Protein AF-A0A2W4RSP0-F1 (afdb_monomer_lite)

Sequence (98 aa):
MSEADFQAKVGHILSSLTNNLNFPEPWPEPVPSLAQLNEVYRVYLDAYHASLTRDTLKIKQRDAARQTLTDMLKHVASYLEVVAHLDTDKLFTTGFDL

Radius of gyration: 14.38 Å; chains: 1; bounding box: 33×19×41 Å

Foldseek 3Di:
DDPVVLLVLLVQLLVLQVPQPLDDDDDDPPQDDSVRLVVLSVQLVVLVVVCVVVDPVSVVSNVVSSVVSVVSVVSNLVVQCVSCVPVVVSVVSRSDPD

Structure (mmCIF, N/CA/C/O backbone):
data_AF-A0A2W4RSP0-F1
#
_entry.id   AF-A0A2W4RSP0-F1
#
loop_
_atom_site.group_PDB
_atom_site.id
_atom_site.type_symbol
_atom_site.label_atom_id
_atom_site.label_alt_id
_atom_site.label_comp_id
_atom_site.label_asym_id
_atom_site.label_entity_id
_atom_site.label_seq_id
_atom_site.pdbx_PDB_ins_code
_atom_site.Cartn_x
_atom_site.Cartn_y
_atom_site.Cartn_z
_atom_site.occupancy
_atom_site.B_iso_or_equiv
_atom_site.auth_seq_id
_atom_site.auth_comp_id
_atom_site.auth_asym_id
_atom_site.auth_atom_id
_atom_site.pdbx_PDB_model_num
ATOM 1 N N . MET A 1 1 ? -11.933 9.578 0.595 1.00 80.75 1 MET A N 1
ATOM 2 C CA . MET A 1 1 ? -11.829 8.127 0.328 1.00 80.75 1 MET A CA 1
ATOM 3 C C . MET A 1 1 ? -12.205 7.369 1.588 1.00 80.75 1 MET A C 1
ATOM 5 O O . MET A 1 1 ? -11.595 7.638 2.626 1.00 80.75 1 MET A O 1
ATOM 9 N N . SER A 1 2 ? -13.209 6.491 1.511 1.00 93.94 2 SER A N 1
ATOM 10 C CA . SER A 1 2 ? -13.620 5.657 2.648 1.00 93.94 2 SER A CA 1
ATOM 11 C C . SER A 1 2 ? -12.547 4.611 2.995 1.00 93.94 2 SER A C 1
ATOM 13 O O . SER A 1 2 ? -11.589 4.431 2.243 1.00 93.94 2 SER A O 1
ATOM 15 N N . GLU A 1 3 ? -12.678 3.931 4.137 1.00 94.19 3 GLU A N 1
ATOM 16 C CA . GLU A 1 3 ? -11.767 2.830 4.497 1.00 94.19 3 GLU A CA 1
ATOM 17 C C . GLU A 1 3 ? -11.886 1.651 3.518 1.00 94.19 3 GLU A C 1
ATOM 19 O O . GLU A 1 3 ? -10.876 1.059 3.155 1.00 94.19 3 GLU A O 1
ATOM 24 N N . ALA A 1 4 ? -13.099 1.355 3.036 1.00 94.88 4 ALA A N 1
ATOM 25 C CA . ALA A 1 4 ? -13.329 0.291 2.060 1.00 94.88 4 ALA A CA 1
ATOM 26 C C . ALA A 1 4 ? -12.662 0.607 0.712 1.00 94.88 4 ALA A C 1
ATOM 28 O O . ALA A 1 4 ? -11.963 -0.239 0.157 1.00 94.88 4 ALA A O 1
ATOM 29 N N . ASP A 1 5 ? -12.807 1.845 0.228 1.00 96.00 5 ASP A N 1
ATOM 30 C CA . ASP A 1 5 ? -12.153 2.290 -1.009 1.00 96.00 5 ASP A CA 1
ATOM 31 C C . ASP A 1 5 ? -10.626 2.224 -0.880 1.00 96.00 5 ASP A C 1
ATOM 33 O O . ASP A 1 5 ? -9.932 1.822 -1.811 1.00 96.00 5 ASP A O 1
ATOM 37 N N . PHE A 1 6 ? -10.092 2.605 0.286 1.00 96.44 6 PHE A N 1
ATOM 38 C CA . PHE A 1 6 ? -8.657 2.548 0.541 1.00 96.44 6 PHE A CA 1
ATOM 39 C C . PHE A 1 6 ? -8.140 1.107 0.542 1.00 96.44 6 PHE A C 1
ATOM 41 O O . PHE A 1 6 ? -7.147 0.830 -0.123 1.00 96.44 6 PHE A O 1
ATOM 48 N N . GLN A 1 7 ? -8.829 0.183 1.217 1.00 96.50 7 GLN A N 1
ATOM 49 C CA . GLN A 1 7 ? -8.490 -1.245 1.209 1.00 96.50 7 GLN A CA 1
ATOM 50 C C . GLN A 1 7 ? -8.498 -1.824 -0.207 1.00 96.50 7 GLN A C 1
ATOM 52 O O . GLN A 1 7 ? -7.536 -2.476 -0.613 1.00 96.50 7 GLN A O 1
ATOM 57 N N . ALA A 1 8 ? -9.550 -1.541 -0.979 1.00 96.62 8 ALA A N 1
ATOM 58 C CA . ALA A 1 8 ? -9.657 -1.995 -2.360 1.00 96.62 8 ALA A CA 1
ATOM 59 C C . ALA A 1 8 ? -8.501 -1.459 -3.218 1.00 96.62 8 ALA A C 1
ATOM 61 O O . ALA A 1 8 ? -7.857 -2.228 -3.932 1.00 96.62 8 ALA A O 1
ATOM 62 N N . LYS A 1 9 ? -8.184 -0.164 -3.091 1.00 96.38 9 LYS A N 1
ATOM 63 C CA . LYS A 1 9 ? -7.080 0.470 -3.818 1.00 96.38 9 LYS A CA 1
ATOM 64 C C . LYS A 1 9 ? -5.726 -0.142 -3.463 1.00 96.38 9 LYS A C 1
ATOM 66 O O . LYS A 1 9 ? -4.978 -0.511 -4.362 1.00 96.38 9 LYS A O 1
ATOM 71 N N . VAL A 1 10 ? -5.404 -0.285 -2.176 1.00 96.62 10 VAL A N 1
ATOM 72 C CA . VAL A 1 10 ? -4.118 -0.873 -1.765 1.00 96.62 10 VAL A CA 1
ATOM 73 C C . VAL A 1 10 ? -4.019 -2.332 -2.206 1.00 96.62 10 VAL A C 1
ATOM 75 O O . VAL A 1 10 ? -2.994 -2.731 -2.752 1.00 96.62 10 VAL A O 1
ATOM 78 N N . GLY A 1 11 ? -5.084 -3.119 -2.035 1.00 96.12 11 GLY A N 1
ATOM 79 C CA . GLY A 1 11 ? -5.118 -4.503 -2.508 1.00 96.12 11 GLY A CA 1
ATOM 80 C C . GLY A 1 11 ? -4.887 -4.612 -4.019 1.00 96.12 11 GLY A C 1
ATOM 81 O O . GLY A 1 11 ? -4.136 -5.478 -4.472 1.00 96.12 11 GLY A O 1
ATOM 82 N N . HIS A 1 12 ? -5.471 -3.702 -4.802 1.00 96.94 12 HIS A N 1
ATOM 83 C CA . HIS A 1 12 ? -5.243 -3.638 -6.242 1.00 96.94 12 HIS A CA 1
ATOM 84 C C . HIS A 1 12 ? -3.788 -3.290 -6.595 1.00 96.94 12 HIS A C 1
ATOM 86 O O . HIS A 1 12 ? -3.192 -3.977 -7.421 1.00 96.94 12 HIS A O 1
ATOM 92 N N . ILE A 1 13 ? -3.185 -2.298 -5.933 1.00 97.06 13 ILE A N 1
ATOM 93 C CA . ILE A 1 13 ? -1.776 -1.928 -6.148 1.00 97.06 13 ILE A CA 1
ATOM 94 C C . ILE A 1 13 ? -0.849 -3.110 -5.832 1.00 97.06 13 ILE A C 1
ATOM 96 O O . ILE A 1 13 ? -0.035 -3.505 -6.662 1.00 97.06 13 ILE A O 1
ATOM 100 N N . LEU A 1 14 ? -0.993 -3.726 -4.653 1.00 96.62 14 LEU A N 1
ATOM 101 C CA . LEU A 1 14 ? -0.115 -4.826 -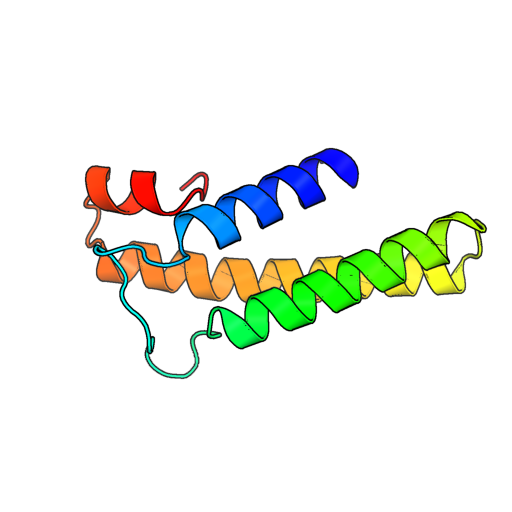4.237 1.00 96.62 14 LEU A CA 1
ATOM 102 C C . LEU A 1 14 ? -0.250 -6.046 -5.151 1.00 96.62 14 LEU A C 1
ATOM 104 O O . LEU A 1 14 ? 0.759 -6.652 -5.513 1.00 96.62 14 LEU A O 1
ATOM 108 N N . SER A 1 15 ? -1.473 -6.389 -5.562 1.00 96.38 15 SER A N 1
ATOM 109 C CA . SER A 1 15 ? -1.692 -7.481 -6.519 1.00 96.38 15 SER A CA 1
ATOM 110 C C . SER A 1 15 ? -1.117 -7.175 -7.903 1.00 96.38 15 SER A C 1
ATOM 112 O O . SER A 1 15 ? -0.541 -8.070 -8.511 1.00 96.38 15 SER A O 1
ATOM 114 N N . SER A 1 16 ? -1.203 -5.927 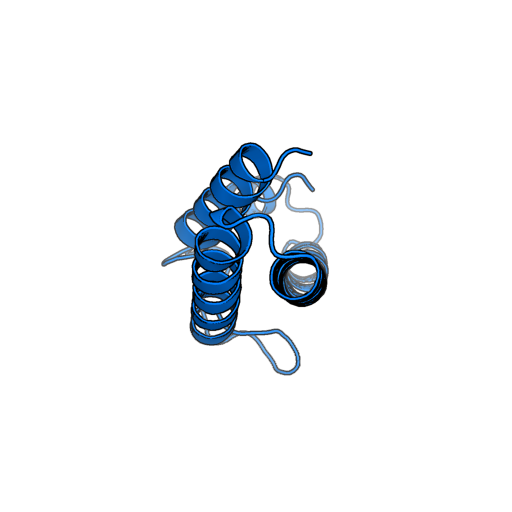-8.368 1.00 96.31 16 SER A N 1
ATOM 115 C CA . SER A 1 16 ? -0.682 -5.508 -9.678 1.00 96.31 16 SER A CA 1
ATOM 116 C C . SER A 1 16 ? 0.846 -5.450 -9.724 1.00 96.31 16 SER A C 1
ATOM 118 O O . SER A 1 16 ? 1.444 -5.728 -10.759 1.00 96.31 16 SER A O 1
ATOM 120 N N . LEU A 1 17 ? 1.496 -5.117 -8.605 1.00 95.25 17 LEU A N 1
ATOM 121 C CA . LEU A 1 17 ? 2.958 -5.125 -8.493 1.00 95.25 17 LEU A CA 1
ATOM 122 C C . LEU A 1 17 ? 3.530 -6.528 -8.248 1.00 95.25 17 LEU A C 1
ATOM 124 O O . LEU A 1 17 ? 4.675 -6.800 -8.609 1.00 95.25 17 LEU A O 1
ATOM 128 N N . THR A 1 18 ? 2.746 -7.435 -7.660 1.00 94.75 18 THR A N 1
ATOM 129 C CA . THR A 1 18 ? 3.175 -8.818 -7.425 1.00 94.75 18 THR A CA 1
ATOM 130 C C . THR A 1 18 ? 3.428 -9.524 -8.757 1.00 94.75 18 THR A C 1
ATOM 132 O O . THR A 1 18 ? 2.519 -9.691 -9.565 1.00 94.75 18 THR A O 1
ATOM 135 N N . ASN A 1 19 ? 4.665 -9.984 -8.970 1.00 90.62 19 ASN A N 1
ATOM 136 C CA . ASN A 1 19 ? 5.129 -10.584 -10.230 1.00 90.62 19 ASN A CA 1
ATOM 137 C C . ASN A 1 19 ? 5.021 -9.653 -11.456 1.00 90.62 19 ASN A C 1
ATOM 139 O O . ASN A 1 19 ? 4.920 -10.130 -12.589 1.00 90.62 19 ASN A O 1
ATOM 143 N N . ASN A 1 20 ? 5.060 -8.333 -11.259 1.00 93.94 20 ASN A N 1
ATOM 144 C CA . ASN A 1 20 ? 5.067 -7.388 -12.368 1.00 93.94 20 ASN A CA 1
ATOM 145 C C . ASN A 1 20 ? 6.422 -7.404 -13.098 1.00 93.94 20 ASN A C 1
ATOM 147 O O . ASN A 1 20 ? 7.449 -7.015 -12.544 1.00 93.94 20 ASN A O 1
ATOM 151 N N . LEU A 1 21 ? 6.415 -7.817 -14.368 1.00 93.38 21 LEU A N 1
ATOM 152 C CA . LEU A 1 21 ? 7.625 -7.924 -15.192 1.00 93.38 21 LEU A CA 1
ATOM 153 C C . LEU A 1 21 ? 8.257 -6.568 -15.542 1.00 93.38 21 LEU A C 1
ATOM 155 O O . LEU A 1 21 ? 9.445 -6.522 -15.852 1.00 93.38 21 LEU A O 1
ATOM 159 N N . ASN A 1 22 ? 7.490 -5.475 -15.490 1.00 93.62 22 ASN A N 1
ATOM 160 C CA . ASN A 1 22 ? 8.000 -4.127 -15.744 1.00 93.62 22 ASN A CA 1
ATOM 161 C C . ASN A 1 22 ? 8.767 -3.559 -14.541 1.00 93.62 22 ASN A C 1
ATOM 163 O O . ASN A 1 22 ? 9.609 -2.682 -14.724 1.00 93.62 22 ASN A O 1
ATOM 167 N N . PHE A 1 23 ? 8.493 -4.062 -13.331 1.00 93.31 23 PHE A N 1
ATOM 168 C CA . PHE A 1 23 ? 9.081 -3.576 -12.078 1.00 93.31 23 PHE A CA 1
ATOM 169 C C . PHE A 1 23 ? 9.497 -4.738 -11.163 1.00 93.31 23 PHE A C 1
ATOM 171 O O . PHE A 1 23 ? 8.952 -4.887 -10.065 1.00 93.31 23 PHE A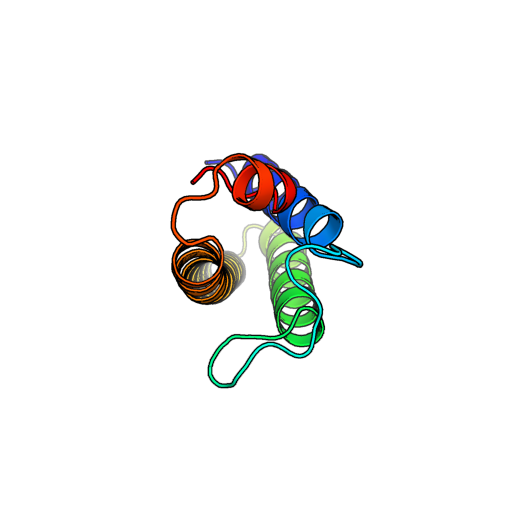 O 1
ATOM 178 N N . PRO A 1 24 ? 10.456 -5.578 -11.592 1.00 93.56 24 PRO A N 1
ATOM 179 C CA . PRO A 1 24 ? 10.873 -6.735 -10.815 1.00 93.56 24 PRO A CA 1
ATOM 180 C C . PRO A 1 24 ? 11.558 -6.315 -9.509 1.00 93.56 24 PRO A C 1
ATOM 182 O O . PRO A 1 24 ? 12.369 -5.389 -9.481 1.00 93.56 24 PRO A O 1
ATOM 185 N N . GLU A 1 25 ? 11.259 -7.031 -8.430 1.00 91.00 25 GLU A N 1
ATOM 186 C CA . GLU A 1 25 ? 12.016 -6.942 -7.182 1.00 91.00 25 GLU A CA 1
ATOM 187 C C . GLU A 1 25 ? 13.372 -7.676 -7.287 1.00 91.00 25 GLU A C 1
ATOM 189 O O . GLU A 1 25 ? 13.498 -8.625 -8.068 1.00 91.00 25 GLU A O 1
ATOM 194 N N . PRO A 1 26 ? 14.385 -7.296 -6.482 1.00 93.12 26 PRO A N 1
ATOM 195 C CA . PRO A 1 26 ? 14.349 -6.266 -5.440 1.00 93.12 26 PRO A CA 1
ATOM 196 C C . PRO A 1 26 ? 14.495 -4.845 -5.998 1.00 93.12 26 PRO A C 1
ATOM 198 O O . PRO A 1 26 ? 15.349 -4.575 -6.843 1.00 93.12 26 PRO A O 1
ATOM 201 N N . TRP A 1 27 ? 13.687 -3.920 -5.480 1.00 93.94 27 TRP A N 1
ATOM 202 C CA . TRP A 1 27 ? 13.859 -2.490 -5.738 1.00 93.94 27 TRP A CA 1
ATOM 203 C C . TRP A 1 27 ? 15.033 -1.931 -4.917 1.00 93.94 27 TRP A C 1
ATOM 205 O O . TRP A 1 27 ? 15.377 -2.490 -3.872 1.00 93.94 27 TRP A O 1
ATOM 215 N N . PRO A 1 28 ? 15.690 -0.853 -5.379 1.00 93.06 28 PRO A N 1
ATOM 216 C CA . PRO A 1 28 ? 16.811 -0.268 -4.657 1.00 93.06 28 PRO A CA 1
ATOM 217 C C . PRO A 1 28 ? 16.357 0.390 -3.350 1.00 93.06 28 PRO A C 1
ATOM 219 O O . PRO A 1 28 ? 15.347 1.089 -3.309 1.00 93.06 28 PRO A O 1
ATOM 222 N N . GLU A 1 29 ? 17.158 0.252 -2.294 1.00 90.81 29 GLU A N 1
ATOM 223 C CA . GLU A 1 29 ? 17.003 1.060 -1.080 1.00 90.81 29 GLU A CA 1
ATOM 224 C C . GLU A 1 29 ? 17.065 2.563 -1.428 1.00 90.81 29 GLU A C 1
ATOM 226 O O . GLU A 1 29 ? 17.887 2.961 -2.262 1.00 90.81 29 GLU A O 1
ATOM 231 N N . PRO A 1 30 ? 16.238 3.428 -0.809 1.00 91.12 30 PRO A N 1
ATOM 232 C CA . PRO A 1 30 ? 15.356 3.179 0.338 1.00 91.12 30 PRO A CA 1
ATOM 233 C C . PRO A 1 30 ? 13.897 2.835 -0.043 1.00 91.12 30 PRO A C 1
ATOM 235 O O . PRO A 1 30 ? 12.977 3.108 0.733 1.00 91.12 30 PRO A O 1
ATOM 238 N N . VAL A 1 31 ? 13.643 2.327 -1.255 1.00 94.81 31 VAL A N 1
ATOM 239 C CA . VAL A 1 31 ? 12.282 2.010 -1.713 1.00 94.81 31 VAL A CA 1
ATOM 240 C C . VAL A 1 31 ? 11.761 0.773 -0.966 1.00 94.81 31 VAL A C 1
ATOM 242 O O . VAL A 1 31 ? 12.421 -0.265 -0.997 1.00 94.81 31 VAL A O 1
ATOM 245 N N . PRO A 1 32 ? 10.583 0.837 -0.315 1.00 94.94 32 PRO A N 1
ATOM 246 C CA . PRO A 1 32 ? 10.035 -0.315 0.390 1.00 94.94 32 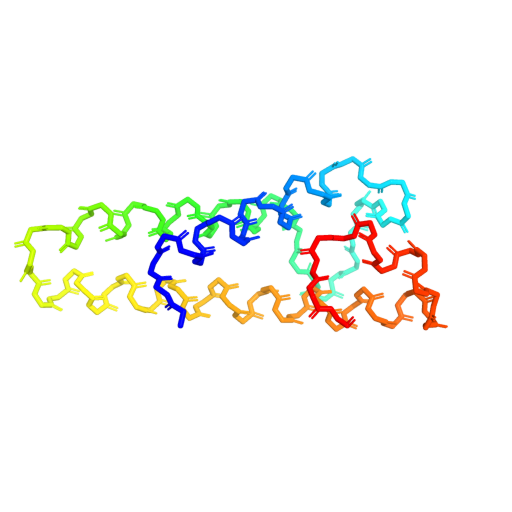PRO A CA 1
ATOM 247 C C . PRO A 1 32 ? 9.736 -1.487 -0.545 1.00 94.94 32 PRO A C 1
ATOM 249 O O . PRO A 1 32 ? 9.036 -1.312 -1.536 1.00 94.94 32 PRO A O 1
ATOM 252 N N . SER A 1 33 ? 10.182 -2.685 -0.179 1.00 95.94 33 SER A N 1
ATOM 253 C CA . SER A 1 33 ? 9.819 -3.942 -0.848 1.00 95.94 33 SER A CA 1
ATOM 254 C C . SER A 1 33 ? 8.324 -4.268 -0.735 1.00 95.94 33 SER A C 1
ATOM 256 O O . SER A 1 33 ? 7.631 -3.822 0.188 1.00 95.94 33 SER A O 1
ATOM 258 N N . LEU A 1 34 ? 7.825 -5.141 -1.613 1.00 95.50 34 LEU A N 1
ATOM 259 C CA . LEU A 1 34 ? 6.476 -5.701 -1.535 1.00 95.50 34 LEU A CA 1
ATOM 260 C C . LEU A 1 34 ? 6.245 -6.442 -0.223 1.00 95.50 34 LEU A C 1
ATOM 262 O O . LEU A 1 34 ? 5.145 -6.372 0.324 1.00 95.50 34 LEU A O 1
ATOM 266 N N . ALA A 1 35 ? 7.257 -7.122 0.317 1.00 96.12 35 ALA A N 1
ATOM 267 C CA . ALA A 1 35 ? 7.150 -7.768 1.623 1.00 96.12 35 ALA A CA 1
ATOM 268 C C . ALA A 1 35 ? 6.885 -6.740 2.740 1.00 96.12 35 ALA A C 1
ATOM 270 O O . ALA A 1 35 ? 5.984 -6.934 3.557 1.00 96.12 35 ALA A O 1
ATOM 271 N N . GLN A 1 36 ? 7.610 -5.615 2.741 1.00 96.69 36 GLN A N 1
ATOM 272 C CA . GLN A 1 36 ? 7.402 -4.529 3.706 1.00 96.69 36 GLN A CA 1
ATOM 273 C C . GLN A 1 36 ? 6.036 -3.855 3.525 1.00 96.69 36 GLN A C 1
ATOM 275 O O . GLN A 1 36 ? 5.352 -3.589 4.514 1.00 96.69 36 GLN A O 1
ATOM 280 N N . LEU A 1 37 ? 5.606 -3.614 2.283 1.00 97.12 37 LEU A N 1
ATOM 281 C CA . LEU A 1 37 ? 4.282 -3.055 2.004 1.00 97.12 37 LEU A CA 1
ATOM 282 C C . LEU A 1 37 ? 3.147 -3.984 2.459 1.00 97.12 37 LEU A C 1
ATOM 284 O O . LEU A 1 37 ? 2.191 -3.513 3.074 1.00 97.12 37 LEU A O 1
ATOM 288 N N . ASN A 1 38 ? 3.250 -5.290 2.193 1.00 97.50 38 ASN A N 1
ATOM 289 C CA . ASN A 1 38 ? 2.261 -6.277 2.635 1.00 97.50 38 ASN A CA 1
ATOM 290 C C . ASN A 1 38 ? 2.166 -6.337 4.162 1.00 97.50 38 ASN A C 1
ATOM 292 O O . ASN A 1 38 ? 1.064 -6.405 4.704 1.00 97.50 38 ASN A O 1
ATOM 296 N N . GLU A 1 39 ? 3.298 -6.264 4.862 1.00 98.00 39 GLU A N 1
ATOM 297 C CA . GLU A 1 39 ? 3.305 -6.263 6.324 1.00 98.00 39 GLU A CA 1
ATOM 298 C C . GLU A 1 39 ? 2.630 -5.009 6.896 1.00 98.00 39 GLU A C 1
ATOM 300 O O . GLU A 1 39 ? 1.774 -5.106 7.776 1.00 98.00 39 GLU A O 1
ATOM 305 N N . VAL A 1 40 ? 2.930 -3.823 6.359 1.00 97.56 40 VAL A N 1
ATOM 306 C CA . VAL A 1 40 ? 2.276 -2.583 6.810 1.00 97.56 40 VAL A CA 1
ATOM 307 C C . VAL A 1 40 ? 0.796 -2.551 6.425 1.00 97.56 40 VAL A C 1
ATOM 309 O O . VAL A 1 40 ? -0.032 -2.063 7.200 1.00 97.56 40 VAL A O 1
ATOM 312 N N . TYR A 1 41 ? 0.425 -3.133 5.283 1.00 98.25 41 TYR A N 1
ATOM 313 C CA . TYR A 1 41 ? -0.978 -3.302 4.917 1.00 98.25 41 TYR A CA 1
ATOM 314 C C . TYR A 1 41 ? -1.717 -4.221 5.896 1.00 98.25 41 TYR A C 1
ATOM 316 O O . TYR A 1 41 ? -2.806 -3.870 6.355 1.00 98.25 41 TYR A O 1
ATOM 324 N N . ARG A 1 42 ? -1.105 -5.338 6.306 1.00 98.25 42 ARG A N 1
ATOM 325 C CA . ARG A 1 42 ? -1.645 -6.228 7.344 1.00 98.25 42 ARG A CA 1
ATOM 326 C C . ARG A 1 42 ? -1.841 -5.495 8.674 1.00 98.25 42 ARG A C 1
ATOM 328 O O . ARG A 1 42 ? -2.919 -5.586 9.254 1.00 98.25 42 ARG A O 1
ATOM 335 N N . VAL A 1 43 ? -0.851 -4.717 9.121 1.00 98.12 43 VAL A N 1
ATOM 336 C CA . VAL A 1 43 ? -0.959 -3.893 10.343 1.00 98.12 43 VAL A CA 1
ATOM 337 C C . VAL A 1 43 ? -2.129 -2.909 10.254 1.00 98.12 43 VAL A C 1
ATOM 339 O O . VAL A 1 43 ? -2.882 -2.751 11.218 1.00 98.12 43 VAL A O 1
ATOM 342 N N . TYR A 1 44 ? -2.322 -2.269 9.100 1.00 98.31 44 TYR A N 1
ATOM 343 C CA . TYR A 1 44 ? -3.474 -1.399 8.873 1.00 98.31 44 TYR A CA 1
ATOM 344 C C . TYR A 1 44 ? -4.808 -2.164 8.948 1.00 98.31 44 TYR A C 1
ATOM 346 O O . TYR A 1 44 ? -5.735 -1.679 9.599 1.00 98.31 44 TYR A O 1
ATOM 354 N N . LEU A 1 45 ? -4.915 -3.354 8.345 1.00 98.00 45 LEU A N 1
ATOM 355 C CA . LEU A 1 45 ? -6.131 -4.179 8.408 1.00 98.00 45 LEU A CA 1
ATOM 356 C C . LEU A 1 45 ? -6.460 -4.611 9.843 1.00 98.00 45 LEU A C 1
ATOM 358 O O . LEU A 1 45 ? -7.615 -4.525 10.265 1.00 98.00 45 LEU A O 1
ATOM 362 N N . ASP A 1 46 ? -5.453 -5.011 10.618 1.00 97.75 46 ASP A N 1
ATOM 363 C CA . ASP A 1 46 ? -5.618 -5.371 12.028 1.00 97.75 46 ASP A CA 1
ATOM 364 C C . ASP A 1 46 ? -6.123 -4.171 12.848 1.00 97.75 46 ASP A C 1
ATOM 366 O O . ASP A 1 46 ? -7.090 -4.281 13.610 1.00 97.75 46 ASP A O 1
ATOM 370 N N . ALA A 1 47 ? -5.531 -2.989 12.640 1.00 96.94 47 ALA A N 1
ATOM 371 C CA . ALA A 1 47 ? -5.960 -1.754 13.292 1.00 96.94 47 ALA A CA 1
ATOM 372 C C . ALA A 1 47 ? -7.375 -1.326 12.858 1.00 96.94 47 ALA A C 1
ATOM 374 O O . ALA A 1 47 ? -8.171 -0.873 13.687 1.00 96.94 47 ALA A O 1
ATOM 375 N N . TYR A 1 48 ? -7.725 -1.511 11.581 1.00 97.31 48 TYR A N 1
ATOM 376 C CA . TYR A 1 48 ? -9.070 -1.267 11.066 1.00 97.31 48 TYR A CA 1
ATOM 377 C C . TYR A 1 48 ? -10.100 -2.137 11.790 1.00 97.31 48 TYR A C 1
ATOM 379 O O . TYR A 1 48 ? -11.045 -1.588 12.365 1.00 97.31 48 TYR A O 1
ATOM 387 N N . HIS A 1 49 ? -9.890 -3.456 11.848 1.00 96.94 49 HIS A N 1
ATOM 388 C CA . HIS A 1 49 ? -10.789 -4.372 12.554 1.00 96.94 49 HIS A CA 1
ATOM 389 C C . HIS A 1 49 ? -10.905 -4.028 14.041 1.00 96.94 49 HIS A C 1
ATOM 391 O O . HIS A 1 49 ? -12.009 -3.991 14.587 1.00 96.94 49 HIS A O 1
ATOM 397 N N . ALA A 1 50 ? -9.788 -3.700 14.694 1.00 95.12 50 ALA A N 1
ATOM 398 C CA . ALA A 1 50 ? -9.786 -3.294 16.093 1.00 95.12 50 ALA A CA 1
ATOM 399 C C . ALA A 1 50 ? -10.598 -2.003 16.325 1.00 95.12 50 ALA A C 1
ATOM 401 O O . ALA A 1 50 ? -11.296 -1.8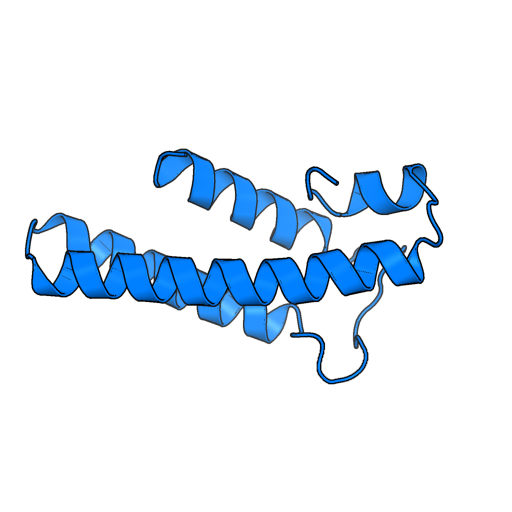85 17.335 1.00 95.12 50 ALA A O 1
ATOM 402 N N . SER A 1 51 ? -10.560 -1.053 15.383 1.00 95.50 51 SER A N 1
ATOM 403 C CA . SER A 1 51 ? -11.291 0.220 15.465 1.00 95.50 51 SER A CA 1
ATOM 404 C C . SER A 1 51 ? -12.817 0.080 15.364 1.00 95.50 51 SER A C 1
ATOM 406 O O . SER A 1 51 ? -13.542 0.990 15.774 1.00 95.50 51 SER A O 1
ATOM 408 N N . LEU A 1 52 ? -13.329 -1.068 14.895 1.00 94.38 52 LEU A N 1
ATOM 409 C CA . LEU A 1 52 ? -14.771 -1.328 14.776 1.00 94.38 52 LEU A CA 1
ATOM 410 C C . LEU A 1 52 ? -15.497 -1.292 16.129 1.00 94.38 52 LEU A C 1
ATOM 412 O O . LEU A 1 52 ? -16.700 -1.036 16.174 1.00 94.38 52 LEU A O 1
ATOM 416 N N . THR A 1 53 ? -14.771 -1.448 17.243 1.00 92.69 53 THR A N 1
ATOM 417 C CA . THR A 1 53 ? -15.327 -1.291 18.597 1.00 92.69 53 THR A CA 1
ATOM 418 C C . THR A 1 53 ? -15.621 0.167 18.978 1.00 92.69 53 THR A C 1
ATOM 420 O O . THR A 1 53 ? -16.025 0.416 20.109 1.00 92.69 53 THR A O 1
ATOM 423 N N . ARG A 1 54 ? -15.409 1.135 18.068 1.00 86.56 54 ARG A N 1
ATOM 424 C CA . ARG A 1 54 ? -15.596 2.592 18.263 1.00 86.56 54 ARG A CA 1
ATOM 425 C C . ARG A 1 54 ? -14.763 3.199 19.394 1.00 86.56 54 ARG A C 1
ATOM 427 O O . ARG A 1 54 ? -15.074 4.270 19.908 1.00 86.56 54 ARG A O 1
ATOM 434 N N . ASP A 1 55 ? -13.684 2.521 19.752 1.00 95.25 55 ASP A N 1
ATOM 435 C CA . ASP A 1 55 ? -12.700 3.014 20.705 1.00 95.25 55 ASP A CA 1
ATOM 436 C C . ASP A 1 55 ? -11.858 4.113 20.039 1.00 95.25 55 ASP A C 1
ATOM 438 O O . ASP A 1 55 ? -11.258 3.902 18.980 1.00 95.25 55 ASP A O 1
ATOM 442 N N . THR A 1 56 ? -11.816 5.295 20.655 1.00 95.12 56 THR A N 1
ATOM 443 C CA . THR A 1 56 ? -11.128 6.470 20.104 1.00 95.12 56 THR A CA 1
ATOM 444 C C . THR A 1 56 ? -9.621 6.268 19.981 1.00 95.12 56 THR A C 1
ATOM 446 O O . THR A 1 56 ? -9.016 6.803 19.051 1.00 95.12 56 THR A O 1
ATOM 449 N N . LEU A 1 57 ? -9.004 5.476 20.862 1.00 96.50 57 LEU A N 1
ATOM 450 C CA . LEU A 1 57 ? -7.587 5.140 20.770 1.00 96.50 57 LEU A CA 1
ATOM 451 C C . LEU A 1 57 ? -7.325 4.238 19.561 1.00 96.50 57 LEU A C 1
ATOM 453 O O . LEU A 1 57 ? -6.402 4.496 18.790 1.00 96.50 57 LEU A O 1
ATOM 457 N N . LYS A 1 58 ? -8.166 3.223 19.351 1.00 95.75 58 LYS A N 1
ATOM 458 C CA . LYS A 1 58 ? -8.025 2.288 18.222 1.00 95.75 58 LYS A CA 1
ATOM 459 C C . LYS A 1 58 ? -8.294 2.956 16.876 1.00 95.75 58 LYS A C 1
ATOM 461 O O . LYS A 1 58 ? -7.631 2.645 15.893 1.00 95.75 58 LYS A O 1
ATOM 466 N N . ILE A 1 59 ? -9.221 3.914 16.833 1.00 96.00 59 ILE A N 1
ATOM 467 C CA . ILE A 1 59 ? -9.438 4.758 15.649 1.00 96.00 59 ILE A CA 1
ATOM 468 C C . ILE A 1 59 ? -8.161 5.542 15.319 1.00 96.00 59 ILE A C 1
ATOM 470 O O . ILE A 1 59 ? -7.697 5.483 14.184 1.00 96.00 59 ILE A O 1
ATOM 474 N N . LYS A 1 60 ? -7.530 6.188 16.311 1.00 97.06 60 LYS A N 1
ATOM 475 C CA . LYS A 1 60 ? -6.253 6.892 16.100 1.00 97.06 60 LYS A CA 1
ATOM 476 C C . LYS A 1 60 ? -5.136 5.958 15.626 1.00 97.06 60 LYS A C 1
ATOM 478 O O . LYS A 1 60 ? -4.331 6.357 14.792 1.00 97.06 60 LYS A O 1
ATOM 483 N N . GLN A 1 61 ? -5.085 4.725 16.133 1.00 97.00 61 GLN A N 1
ATOM 484 C CA . GLN A 1 61 ? -4.113 3.718 15.690 1.00 97.00 61 GLN A CA 1
ATOM 485 C C . GLN A 1 61 ? -4.334 3.307 14.230 1.00 97.00 61 GLN A C 1
ATOM 487 O O . GLN A 1 61 ? -3.369 3.249 13.471 1.00 97.00 61 GLN A O 1
ATOM 492 N N . ARG A 1 62 ? -5.588 3.082 13.812 1.00 97.56 62 ARG A N 1
ATOM 493 C CA . ARG A 1 62 ? -5.925 2.839 12.402 1.00 97.56 62 ARG A CA 1
ATOM 494 C C . ARG A 1 62 ? -5.497 4.011 11.525 1.00 97.56 62 ARG A C 1
ATOM 496 O O . ARG A 1 62 ? -4.883 3.788 10.487 1.00 97.56 62 ARG A O 1
ATOM 503 N N . ASP A 1 63 ? -5.800 5.240 11.935 1.00 97.81 63 ASP A N 1
ATOM 504 C CA . ASP A 1 63 ? -5.470 6.435 11.152 1.00 97.81 63 ASP A CA 1
ATOM 505 C C . ASP A 1 63 ? -3.948 6.613 11.014 1.00 97.81 63 ASP A C 1
ATOM 507 O O . ASP A 1 63 ? -3.459 6.919 9.927 1.00 97.81 63 ASP A O 1
ATOM 511 N N . ALA A 1 64 ? -3.186 6.333 12.076 1.00 98.06 64 ALA A N 1
ATOM 512 C CA . ALA A 1 64 ? -1.725 6.318 12.026 1.00 98.06 64 ALA A CA 1
ATOM 513 C C . ALA A 1 64 ? -1.193 5.226 11.081 1.00 98.06 64 ALA A C 1
ATOM 515 O O . ALA A 1 64 ? -0.354 5.515 10.232 1.00 98.06 64 ALA A O 1
ATOM 516 N N . ALA A 1 65 ? -1.718 3.999 11.165 1.00 98.06 65 ALA A N 1
ATOM 517 C CA . ALA A 1 65 ? -1.326 2.908 10.271 1.00 98.06 65 ALA A CA 1
ATOM 518 C C . ALA A 1 65 ? -1.656 3.223 8.801 1.00 98.06 65 ALA A C 1
ATOM 520 O O . ALA A 1 65 ? -0.843 2.978 7.909 1.00 98.06 65 ALA A O 1
ATOM 521 N N . ARG A 1 66 ? -2.821 3.835 8.547 1.00 98.19 66 ARG A N 1
ATOM 522 C CA . ARG A 1 66 ? -3.222 4.321 7.221 1.00 98.19 66 ARG A CA 1
ATOM 523 C C . ARG A 1 66 ? -2.240 5.359 6.686 1.00 98.19 66 ARG A C 1
ATOM 525 O O . ARG A 1 66 ? -1.886 5.302 5.508 1.00 98.19 66 ARG A O 1
ATOM 532 N N . GLN A 1 67 ? -1.803 6.292 7.531 1.00 98.19 67 GLN A N 1
ATOM 533 C CA . GLN A 1 67 ? -0.828 7.311 7.153 1.00 98.19 67 GLN A CA 1
ATOM 534 C C . GLN A 1 67 ? 0.526 6.680 6.807 1.00 98.19 67 GLN A C 1
ATOM 536 O O . GLN A 1 67 ? 1.045 6.935 5.724 1.00 98.19 67 GLN A O 1
ATOM 541 N N . THR A 1 68 ? 1.044 5.785 7.653 1.00 98.06 68 THR A N 1
ATOM 542 C CA . THR A 1 68 ? 2.300 5.063 7.389 1.00 98.06 68 THR A CA 1
ATOM 543 C C . THR A 1 68 ? 2.255 4.304 6.064 1.00 98.06 68 THR A C 1
ATOM 545 O O . THR A 1 68 ? 3.166 4.434 5.249 1.00 98.06 68 THR A O 1
ATOM 548 N N . LEU A 1 69 ? 1.172 3.565 5.808 1.00 97.88 69 LEU A N 1
ATOM 549 C CA . LEU A 1 69 ? 0.993 2.842 4.550 1.00 97.88 69 LEU A CA 1
ATOM 550 C C . LEU A 1 69 ? 0.929 3.788 3.346 1.00 97.88 69 LEU A C 1
ATOM 552 O O . LEU A 1 69 ? 1.531 3.522 2.310 1.00 97.88 69 LEU A O 1
ATOM 556 N N . THR A 1 70 ? 0.220 4.909 3.490 1.00 97.62 70 THR A N 1
ATOM 557 C CA . THR A 1 70 ? 0.114 5.929 2.439 1.00 97.62 70 THR A CA 1
ATOM 558 C C . THR A 1 70 ? 1.481 6.506 2.087 1.00 97.62 70 THR A C 1
ATOM 560 O O . THR A 1 70 ? 1.785 6.672 0.908 1.00 97.62 70 THR A O 1
ATOM 563 N N . ASP A 1 71 ? 2.314 6.798 3.082 1.00 97.38 71 ASP A N 1
ATOM 564 C CA . ASP A 1 71 ? 3.632 7.385 2.848 1.00 97.38 71 ASP A CA 1
ATOM 565 C C . ASP A 1 71 ? 4.590 6.383 2.189 1.00 97.38 71 ASP A C 1
ATOM 567 O O . ASP A 1 71 ? 5.290 6.740 1.242 1.00 97.38 71 ASP A O 1
ATOM 571 N N . MET A 1 72 ? 4.537 5.104 2.577 1.00 97.25 72 MET A N 1
ATOM 572 C CA . MET A 1 72 ? 5.289 4.050 1.885 1.00 97.25 72 MET A CA 1
ATOM 573 C C . MET A 1 72 ? 4.841 3.875 0.431 1.00 97.25 72 MET A C 1
ATOM 575 O O . MET A 1 72 ? 5.680 3.776 -0.462 1.00 97.25 72 MET A O 1
ATOM 579 N N . LEU A 1 73 ? 3.531 3.887 0.172 1.00 96.69 73 LEU A N 1
ATOM 580 C CA . LEU A 1 73 ? 2.998 3.792 -1.188 1.00 96.69 73 LEU A CA 1
ATOM 581 C C . LEU A 1 73 ? 3.398 4.994 -2.048 1.00 96.69 73 LEU A C 1
ATOM 583 O O . LEU A 1 73 ? 3.689 4.811 -3.224 1.00 96.69 73 LEU A O 1
ATOM 587 N N . LYS A 1 74 ? 3.470 6.204 -1.479 1.00 95.81 74 LYS A N 1
ATOM 588 C CA . LYS A 1 74 ? 3.986 7.384 -2.192 1.00 95.81 74 LYS A CA 1
ATOM 589 C C . LYS A 1 74 ? 5.457 7.231 -2.564 1.00 95.81 74 LYS A C 1
ATOM 591 O O . LYS A 1 74 ? 5.824 7.576 -3.679 1.00 95.81 74 LYS A O 1
ATOM 596 N N . HIS A 1 75 ? 6.287 6.702 -1.663 1.00 94.88 75 HIS A N 1
ATOM 597 C CA . HIS A 1 75 ? 7.699 6.453 -1.972 1.00 94.88 75 HIS A CA 1
ATOM 598 C C . HIS A 1 75 ? 7.852 5.471 -3.139 1.00 94.88 75 HIS A C 1
ATOM 600 O O . HIS A 1 75 ? 8.657 5.707 -4.039 1.00 94.88 75 HIS A O 1
ATOM 606 N N . VAL A 1 76 ? 7.046 4.405 -3.154 1.00 95.31 76 VAL A N 1
ATOM 607 C CA . VAL A 1 76 ? 7.027 3.446 -4.265 1.00 95.31 76 VAL A CA 1
ATOM 608 C C . VAL A 1 76 ? 6.505 4.095 -5.546 1.00 95.31 76 VAL A C 1
ATOM 610 O O . VAL A 1 76 ? 7.151 3.963 -6.577 1.00 95.31 76 VAL A O 1
ATOM 613 N N . ALA A 1 77 ? 5.411 4.858 -5.491 1.00 94.75 77 ALA A N 1
ATOM 614 C CA . ALA A 1 77 ? 4.880 5.577 -6.650 1.00 94.75 77 ALA A CA 1
ATOM 615 C C . ALA A 1 77 ? 5.939 6.474 -7.309 1.00 94.75 77 ALA A C 1
ATOM 617 O O . ALA A 1 77 ? 6.187 6.346 -8.505 1.00 94.75 77 ALA A O 1
ATOM 618 N N . SER A 1 78 ? 6.637 7.303 -6.525 1.00 93.62 78 SER A N 1
ATOM 619 C CA . SER A 1 78 ? 7.693 8.175 -7.051 1.00 93.62 78 SER A CA 1
ATOM 620 C C . SER A 1 78 ? 8.844 7.395 -7.691 1.00 93.62 78 SER A C 1
ATOM 622 O O . SER A 1 78 ? 9.397 7.829 -8.698 1.00 93.62 78 SER A O 1
ATOM 624 N N . TYR A 1 79 ? 9.205 6.232 -7.144 1.00 93.94 79 TYR A N 1
ATOM 625 C CA . TYR A 1 79 ? 10.189 5.351 -7.774 1.00 93.94 79 TYR A CA 1
ATOM 626 C C . TYR A 1 79 ? 9.693 4.812 -9.124 1.00 93.94 79 TYR A C 1
ATOM 628 O O . TYR A 1 79 ? 10.427 4.867 -10.111 1.00 93.94 79 TYR A O 1
ATOM 636 N N . LEU A 1 80 ? 8.447 4.334 -9.183 1.00 93.56 80 LEU A N 1
ATOM 637 C CA . LEU A 1 80 ? 7.849 3.786 -10.402 1.00 93.56 80 LEU A CA 1
ATOM 638 C C . LEU A 1 80 ? 7.765 4.839 -11.513 1.00 93.56 80 LEU A C 1
ATOM 640 O O . LEU A 1 80 ? 8.117 4.535 -12.650 1.00 93.56 80 LEU A O 1
ATOM 644 N N . GLU A 1 81 ? 7.382 6.077 -11.190 1.00 92.88 81 GLU A N 1
ATOM 645 C CA . GLU A 1 81 ? 7.360 7.200 -12.142 1.00 92.88 81 GLU A CA 1
ATOM 646 C C . GLU A 1 81 ? 8.743 7.478 -12.740 1.00 92.88 81 GLU A C 1
ATOM 648 O O . GLU A 1 81 ? 8.881 7.658 -13.954 1.00 92.88 81 GLU A O 1
ATOM 653 N N . VAL A 1 82 ? 9.783 7.469 -11.900 1.00 92.25 82 VAL A N 1
ATOM 654 C CA . VAL A 1 82 ? 11.166 7.696 -12.338 1.00 92.25 82 VAL A CA 1
ATOM 655 C C . VAL A 1 82 ? 11.650 6.558 -13.236 1.00 92.25 82 VAL A C 1
ATOM 657 O O . VAL A 1 82 ? 12.218 6.824 -14.294 1.00 92.25 82 VAL A O 1
ATOM 660 N N . VAL A 1 83 ? 11.409 5.302 -12.850 1.00 91.94 83 VAL A N 1
ATOM 661 C CA . VAL A 1 83 ? 11.864 4.120 -13.606 1.00 91.94 83 VAL A CA 1
ATOM 662 C C . VAL A 1 83 ? 11.093 3.929 -14.905 1.00 91.94 83 VAL A C 1
ATOM 664 O O . VAL A 1 83 ? 11.665 3.499 -15.907 1.00 91.94 83 VAL A O 1
ATOM 667 N N . ALA A 1 84 ? 9.804 4.260 -14.918 1.00 91.94 84 ALA A N 1
ATOM 668 C CA . ALA A 1 84 ? 9.007 4.195 -16.131 1.00 91.94 84 ALA A CA 1
ATOM 669 C C . ALA A 1 84 ? 9.454 5.230 -17.170 1.00 91.94 84 ALA A C 1
ATOM 671 O O . ALA A 1 84 ? 9.161 5.046 -18.343 1.00 91.94 84 ALA A O 1
ATOM 672 N N . HIS A 1 85 ? 10.164 6.300 -16.786 1.00 88.81 85 HIS A N 1
ATOM 673 C CA . HIS A 1 85 ? 10.549 7.384 -17.699 1.00 88.81 85 HIS A CA 1
ATOM 674 C C . HIS A 1 85 ? 9.354 7.931 -18.511 1.00 88.81 85 HIS A C 1
ATOM 676 O O . HIS A 1 85 ? 9.483 8.194 -19.705 1.00 88.81 85 HIS A O 1
ATOM 682 N N . LEU A 1 86 ? 8.194 8.100 -17.861 1.00 80.75 86 LEU A N 1
ATOM 683 C CA . LEU A 1 86 ? 6.915 8.500 -18.479 1.00 80.75 86 LEU A CA 1
ATOM 684 C C . LEU A 1 86 ? 6.311 7.479 -19.465 1.00 80.75 86 LEU A C 1
ATOM 686 O O . LEU A 1 86 ? 5.397 7.817 -20.216 1.00 80.75 86 LEU A O 1
ATOM 690 N N . ASP A 1 87 ? 6.777 6.229 -19.457 1.00 91.38 87 ASP A N 1
ATOM 691 C CA . ASP A 1 87 ? 6.142 5.118 -20.169 1.00 91.38 87 ASP A CA 1
ATOM 692 C C . ASP A 1 87 ? 4.806 4.762 -19.495 1.00 91.38 87 ASP A C 1
ATOM 694 O O . ASP A 1 87 ? 4.743 4.030 -18.499 1.00 91.38 87 ASP A O 1
ATOM 698 N N . THR A 1 88 ? 3.726 5.333 -20.028 1.00 88.44 88 THR A N 1
ATOM 699 C CA . THR A 1 88 ? 2.368 5.183 -19.494 1.00 88.44 88 THR A CA 1
ATOM 700 C C . THR A 1 88 ? 1.882 3.741 -19.534 1.00 88.44 88 THR A C 1
ATOM 702 O O . THR A 1 88 ? 1.119 3.340 -18.656 1.00 88.44 88 THR A O 1
ATOM 705 N N . ASP A 1 89 ? 2.352 2.942 -20.496 1.00 90.12 89 ASP A N 1
ATOM 706 C CA . ASP A 1 89 ? 1.963 1.536 -20.612 1.00 90.12 89 ASP A CA 1
ATOM 707 C C . ASP A 1 89 ? 2.536 0.730 -19.444 1.00 90.12 89 ASP A C 1
ATOM 709 O O . ASP A 1 89 ? 1.839 -0.099 -18.856 1.00 90.12 89 ASP A O 1
ATOM 713 N N . LYS A 1 90 ? 3.777 1.024 -19.029 1.00 91.00 90 LYS A N 1
ATOM 714 C CA . LYS A 1 90 ? 4.356 0.430 -17.816 1.00 91.00 90 LYS A CA 1
ATOM 715 C C . LYS A 1 90 ? 3.634 0.898 -16.563 1.00 91.00 90 LYS A C 1
ATOM 717 O O . LYS A 1 90 ? 3.278 0.057 -15.736 1.00 91.00 90 LYS A O 1
ATOM 722 N N . LEU A 1 91 ? 3.380 2.200 -16.421 1.00 91.69 91 LEU A N 1
ATOM 723 C CA . LEU A 1 91 ? 2.704 2.752 -15.239 1.00 91.69 91 LEU A CA 1
ATOM 724 C C . LEU A 1 91 ? 1.302 2.166 -15.045 1.00 91.6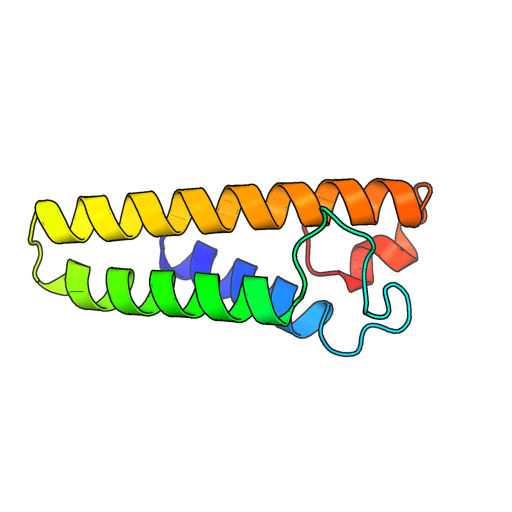9 91 LEU A C 1
ATOM 726 O O . LEU A 1 91 ? 0.940 1.834 -13.916 1.00 91.69 91 LEU A O 1
ATOM 730 N N . PHE A 1 92 ? 0.567 1.915 -16.131 1.00 90.81 92 PHE A N 1
ATOM 731 C CA . PHE A 1 92 ? -0.758 1.294 -16.073 1.00 90.81 92 PHE A CA 1
ATOM 732 C C . PHE A 1 92 ? -0.741 -0.113 -15.447 1.00 90.81 92 PHE A C 1
ATOM 734 O O . PHE A 1 92 ? -1.719 -0.541 -14.839 1.00 90.81 92 PHE A O 1
ATOM 741 N N . THR A 1 93 ? 0.386 -0.831 -15.521 1.00 93.31 93 THR A N 1
ATOM 742 C CA . THR A 1 93 ? 0.517 -2.166 -14.906 1.00 93.31 93 THR A CA 1
ATOM 743 C C . THR A 1 93 ? 0.722 -2.141 -13.391 1.00 93.31 93 THR A C 1
ATOM 745 O O . THR A 1 93 ? 0.704 -3.191 -12.758 1.00 93.31 93 THR A O 1
ATOM 748 N N . THR A 1 94 ? 0.937 -0.969 -12.788 1.00 92.62 94 THR A N 1
ATOM 749 C CA . THR A 1 94 ? 1.276 -0.846 -11.359 1.00 92.62 94 THR A CA 1
ATOM 750 C C . THR A 1 94 ? 0.051 -0.814 -10.442 1.00 92.62 94 THR A C 1
ATOM 752 O O . THR A 1 94 ? 0.187 -0.981 -9.231 1.00 92.62 94 THR A O 1
ATOM 755 N N . GLY A 1 95 ? -1.142 -0.584 -11.001 1.00 91.12 95 GLY A N 1
ATOM 756 C CA . GLY A 1 95 ? -2.384 -0.395 -10.244 1.00 91.12 95 GLY A CA 1
ATOM 757 C C . GLY A 1 95 ? -2.470 0.942 -9.496 1.00 91.12 95 GLY A C 1
ATOM 758 O O . GLY A 1 95 ? -3.456 1.182 -8.796 1.00 91.12 95 GLY A O 1
ATOM 759 N N . PHE A 1 96 ? -1.460 1.812 -9.610 1.00 90.12 96 PHE A N 1
ATOM 760 C CA . PHE A 1 96 ? -1.567 3.188 -9.143 1.00 90.12 96 PHE A CA 1
ATOM 761 C C . PHE A 1 96 ? -2.327 4.050 -10.159 1.00 90.12 96 PHE A C 1
ATOM 763 O O . PHE A 1 96 ? -2.182 3.889 -11.367 1.00 90.12 96 PHE A O 1
ATOM 770 N N . ASP A 1 97 ? -3.080 5.020 -9.641 1.00 82.75 97 ASP A N 1
ATOM 771 C CA . ASP A 1 97 ? -3.611 6.128 -10.436 1.00 82.75 97 ASP A CA 1
ATOM 772 C C . ASP A 1 97 ? -2.532 7.231 -10.489 1.00 82.75 97 ASP A C 1
ATOM 774 O O . ASP A 1 97 ? -2.491 8.071 -9.581 1.00 82.75 97 ASP A O 1
ATOM 778 N N . LEU A 1 98 ? -1.625 7.166 -11.473 1.00 77.31 98 LEU A N 1
ATOM 779 C CA . LEU A 1 98 ? -0.528 8.127 -11.713 1.00 77.31 98 LEU A CA 1
ATOM 780 C C . LEU A 1 98 ? -0.756 8.903 -13.011 1.00 77.31 98 LEU A C 1
ATOM 782 O O . LEU A 1 98 ? -1.193 8.267 -13.998 1.00 77.31 98 LEU A O 1
#

Organism: NCBI:txid2202197

pLDDT: mean 94.37, std 3.88, range [77.31, 98.31]

Secondary structure (DSSP, 8-state):
--HHHHHHHHHHHHHHHTT-TTSPSPPPTTSPPHHHHHHHHHHHHHHHHHHTT--HHHHHHHHHHHHHHHHHHHHHHHHHHHHHTT-HHHHHTT----